Protein AF-A0A0Q7R3F8-F1 (afdb_monomer)

Secondary structure (DSSP, 8-state):
------------PPPP-----------SHHHHHHHHHHHHHHHHHHHTT-HHHHHHHHHHHHHHHS-------SS----

pLDDT: mean 72.83, std 21.07, range [41.25, 98.31]

Sequence (79 aa):
MSDQSLSPAAAATPPRAIEPQGVVACAGPVREYVGDLAAELAQMARGVGDDALATALEAAANLAVRPMSRSIALARRRP

Foldseek 3Di:
DDDDDDDDDDPPDPPPPPPPPPPPPPPDPVLQVLLVVLQVVLVVCVVVPNNVSSVVSNVSSVVSPDPPPPPPVPPPDDD

Radius of gyration: 23.18 Å; Cα contacts (8 Å, |Δi|>4): 39; chains: 1; bounding box: 52×51×58 Å

Mean predicted aligned error: 16.53 Å

Nearest PDB structures (foldseek):
  7o91-assembly1_A  TM=9.783E-01  e=3.071E+00  Sulfurisphaera tokodaii str. 7
  5jno-assembly1_B  TM=9.683E-01  e=4.434E+00  Homo sapiens
  2hr5-assembly1_A  TM=9.916E-01  e=4.713E+00  Pyrococcus furiosus

Solvent-accessible surface area (backbone atoms only — not comparable to full-atom values): 5154 Å² total; per-residue (Å²): 140,80,91,76,89,87,83,88,87,77,79,80,71,74,80,74,78,79,68,80,71,71,79,76,78,63,86,42,72,66,31,52,51,52,16,53,52,25,44,53,50,18,54,52,28,49,76,74,68,37,58,71,58,15,52,54,23,44,53,49,18,53,58,42,72,47,79,79,78,76,78,79,80,86,78,80,85,73,136

Structure (mmCIF, N/CA/C/O backbone):
data_AF-A0A0Q7R3F8-F1
#
_entry.id   AF-A0A0Q7R3F8-F1
#
loop_
_atom_site.group_PDB
_atom_site.id
_atom_site.type_symbol
_atom_site.label_atom_id
_atom_site.label_alt_id
_atom_site.label_comp_id
_atom_site.label_asym_id
_atom_site.label_entity_id
_atom_site.label_seq_id
_atom_site.pdbx_PDB_ins_code
_atom_site.Cartn_x
_atom_site.Cartn_y
_atom_site.Cartn_z
_atom_site.occupancy
_atom_site.B_iso_or_equiv
_atom_site.auth_seq_id
_atom_site.auth_comp_id
_atom_site.auth_asym_id
_atom_site.auth_atom_id
_atom_site.pdbx_PDB_model_num
ATOM 1 N N . MET A 1 1 ? 41.214 43.333 4.220 1.00 45.16 1 MET A N 1
ATOM 2 C CA . MET A 1 1 ? 40.692 42.136 4.905 1.00 45.16 1 MET A CA 1
ATOM 3 C C . MET A 1 1 ? 40.392 42.554 6.328 1.00 45.16 1 MET A C 1
ATOM 5 O O . MET A 1 1 ? 41.334 42.835 7.055 1.00 45.16 1 MET A O 1
ATOM 9 N N . SER A 1 2 ? 39.113 42.712 6.663 1.00 55.44 2 SER A N 1
ATOM 10 C CA . SER A 1 2 ? 38.675 43.103 8.004 1.00 55.44 2 SER A CA 1
ATOM 11 C C . SER A 1 2 ? 37.705 42.045 8.506 1.00 55.44 2 SER A C 1
ATOM 13 O O . SER A 1 2 ? 36.574 41.962 8.036 1.00 55.44 2 SER A O 1
ATOM 15 N N . ASP A 1 3 ? 38.205 41.224 9.421 1.00 51.34 3 ASP A N 1
ATOM 16 C CA . ASP A 1 3 ? 37.438 40.357 10.305 1.00 51.34 3 ASP A CA 1
ATOM 17 C C . ASP A 1 3 ? 36.557 41.225 11.210 1.00 51.34 3 ASP A C 1
ATOM 19 O O . ASP A 1 3 ? 37.063 42.066 11.957 1.00 51.34 3 ASP A O 1
ATOM 23 N N . GLN A 1 4 ? 35.239 41.034 11.163 1.00 54.59 4 GLN A N 1
ATOM 24 C CA . GLN A 1 4 ? 34.347 41.576 12.183 1.00 54.59 4 GLN A CA 1
ATOM 25 C C . GLN A 1 4 ? 33.222 40.583 12.484 1.00 54.59 4 GLN A C 1
ATOM 27 O O . GLN A 1 4 ? 32.140 40.617 11.910 1.00 54.59 4 GLN A O 1
ATOM 32 N N . SER A 1 5 ? 33.573 39.644 13.366 1.00 55.91 5 SER A N 1
ATOM 33 C CA . SER A 1 5 ? 32.847 39.275 14.586 1.00 55.91 5 SER A CA 1
ATOM 34 C C . SER A 1 5 ? 31.333 39.505 14.598 1.00 55.91 5 SER A C 1
ATOM 36 O O . SER A 1 5 ? 30.895 40.645 14.709 1.00 55.91 5 SER A O 1
ATOM 38 N N . LEU A 1 6 ? 30.564 38.412 14.649 1.00 49.53 6 LEU A N 1
ATOM 39 C CA . LEU A 1 6 ? 29.286 38.337 15.364 1.00 49.53 6 LEU A CA 1
ATOM 40 C C . LEU A 1 6 ? 29.036 36.890 15.832 1.00 49.53 6 LEU A C 1
ATOM 42 O O . LEU A 1 6 ? 28.703 35.996 15.062 1.00 49.53 6 LEU A O 1
ATOM 46 N N . SER A 1 7 ? 29.179 36.686 17.133 1.00 51.41 7 SER A N 1
ATOM 47 C CA . SER A 1 7 ? 28.508 35.669 17.955 1.00 51.41 7 SER A CA 1
ATOM 48 C C . SER A 1 7 ? 28.204 36.396 19.279 1.00 51.41 7 SER A C 1
ATOM 50 O O . SER A 1 7 ? 29.009 37.280 19.598 1.00 51.41 7 SER A O 1
ATOM 52 N N . PRO A 1 8 ? 27.134 36.127 20.071 1.00 52.53 8 PRO A N 1
ATOM 53 C CA . PRO A 1 8 ? 26.520 34.807 20.300 1.00 52.53 8 PRO A CA 1
ATOM 54 C C . PRO A 1 8 ? 25.025 34.830 20.742 1.00 52.53 8 PRO A C 1
ATOM 56 O O . PRO A 1 8 ? 24.724 35.259 21.851 1.00 52.53 8 PRO A O 1
ATOM 59 N N . ALA A 1 9 ? 24.054 34.316 19.975 1.00 47.25 9 ALA A N 1
ATOM 60 C CA . ALA A 1 9 ? 22.690 34.137 20.520 1.00 47.25 9 ALA A CA 1
ATOM 61 C C . ALA A 1 9 ? 21.791 33.229 19.667 1.00 47.25 9 ALA A C 1
ATOM 63 O O . ALA A 1 9 ? 20.811 33.669 19.077 1.00 47.25 9 ALA A O 1
ATOM 64 N N . ALA A 1 10 ? 22.069 31.933 19.646 1.00 47.03 10 ALA A N 1
ATOM 65 C CA . ALA A 1 10 ? 21.009 30.958 19.425 1.00 47.03 10 ALA A CA 1
ATOM 66 C C . ALA A 1 10 ? 21.161 29.930 20.531 1.00 47.03 10 ALA A C 1
ATOM 68 O O . ALA A 1 10 ? 21.887 28.947 20.398 1.00 47.03 10 ALA A O 1
ATOM 69 N N . ALA A 1 11 ? 20.567 30.263 21.678 1.00 47.97 11 ALA A N 1
ATOM 70 C CA . ALA A 1 11 ? 20.454 29.376 22.815 1.00 47.97 11 ALA A CA 1
ATOM 71 C C . ALA A 1 11 ? 20.060 27.992 22.301 1.00 47.97 11 ALA A C 1
ATOM 73 O O . ALA A 1 11 ? 19.010 27.829 21.673 1.00 47.97 11 ALA A O 1
ATOM 74 N N . ALA A 1 12 ? 20.951 27.031 22.530 1.00 50.84 12 ALA A N 1
ATOM 75 C CA . ALA A 1 12 ? 20.698 25.625 22.320 1.00 50.84 12 ALA A CA 1
ATOM 76 C C . ALA A 1 12 ? 19.404 25.289 23.063 1.00 50.84 12 ALA A C 1
ATOM 78 O O . ALA A 1 12 ? 19.374 25.168 24.287 1.00 50.84 12 ALA A O 1
ATOM 79 N N . THR A 1 13 ? 18.309 25.234 22.311 1.00 55.97 13 THR A N 1
ATOM 80 C CA . THR A 1 13 ? 17.038 24.751 22.826 1.00 55.97 13 THR A CA 1
ATOM 81 C C . THR A 1 13 ? 17.311 23.312 23.253 1.00 55.97 13 THR A C 1
ATOM 83 O O . THR A 1 13 ? 17.825 22.549 22.429 1.00 55.97 13 THR A O 1
ATOM 86 N N . PRO A 1 14 ? 17.058 22.925 24.515 1.00 63.53 14 PRO A N 1
ATOM 87 C CA . PRO A 1 14 ? 17.269 21.545 24.918 1.00 63.53 14 PRO A CA 1
ATOM 88 C C . PRO A 1 14 ? 16.427 20.640 24.008 1.00 63.53 14 PRO A C 1
ATOM 90 O O . PRO A 1 14 ? 15.311 21.032 23.636 1.00 63.53 14 PRO A O 1
ATOM 93 N N . PRO A 1 15 ? 16.932 19.457 23.613 1.00 62.50 15 PRO A N 1
ATOM 94 C CA . PRO A 1 15 ? 16.145 18.527 22.822 1.00 62.50 15 PRO A CA 1
ATOM 95 C C . PRO A 1 15 ? 14.871 18.235 23.609 1.00 62.50 15 PRO A C 1
ATOM 97 O O . PRO A 1 15 ? 14.929 17.749 24.739 1.00 62.50 15 PRO A O 1
ATOM 100 N N . ARG A 1 16 ? 13.714 18.598 23.042 1.00 60.47 16 ARG A N 1
ATOM 101 C CA . ARG A 1 16 ? 12.427 18.216 23.622 1.00 60.47 16 ARG A CA 1
ATOM 102 C C . ARG A 1 16 ? 12.458 16.701 23.752 1.00 60.47 16 ARG A C 1
ATOM 104 O O . ARG A 1 16 ? 12.633 16.014 22.747 1.00 60.47 16 ARG A O 1
ATOM 111 N N . ALA A 1 17 ? 12.332 16.207 24.981 1.00 50.88 17 ALA A N 1
ATOM 112 C CA . ALA A 1 17 ? 12.106 14.798 25.227 1.00 50.88 17 ALA A CA 1
ATOM 113 C C . ALA A 1 17 ? 10.933 14.379 24.338 1.00 50.88 17 ALA A C 1
ATOM 115 O O . ALA A 1 17 ? 9.829 14.918 24.458 1.00 50.88 17 ALA A O 1
ATOM 116 N N . ILE A 1 18 ? 11.195 13.490 23.381 1.00 61.72 18 ILE A N 1
ATOM 117 C CA . ILE A 1 18 ? 10.134 12.815 22.649 1.00 61.72 18 ILE A CA 1
ATOM 118 C C . ILE A 1 18 ? 9.550 11.849 23.673 1.00 61.72 18 ILE A C 1
ATOM 120 O O . ILE A 1 18 ? 9.973 10.700 23.778 1.00 61.72 18 ILE A O 1
ATOM 124 N N . GLU A 1 19 ? 8.642 12.362 24.503 1.00 54.41 19 GLU A N 1
ATOM 125 C CA . GLU A 1 19 ? 7.742 11.538 25.294 1.00 54.41 19 GLU A CA 1
ATOM 126 C C . GLU A 1 19 ? 7.162 10.509 24.319 1.00 54.41 19 GLU A C 1
ATOM 128 O O . GLU A 1 19 ? 6.682 10.914 23.250 1.00 54.41 19 GLU A O 1
ATOM 133 N N . PRO A 1 20 ? 7.261 9.199 24.603 1.00 57.16 20 PRO A N 1
ATOM 134 C CA . PRO A 1 20 ? 6.700 8.184 23.735 1.00 57.16 20 PRO A CA 1
ATOM 135 C C . PRO A 1 20 ? 5.198 8.428 23.708 1.00 57.16 20 PRO A C 1
ATOM 137 O O . PRO A 1 20 ? 4.479 8.041 24.628 1.00 57.16 20 PRO A O 1
ATOM 140 N N . GLN A 1 21 ? 4.745 9.142 22.675 1.00 52.72 21 GLN A N 1
ATOM 141 C CA . GLN A 1 21 ? 3.343 9.408 22.424 1.00 52.72 21 GLN A CA 1
ATOM 142 C C . GLN A 1 2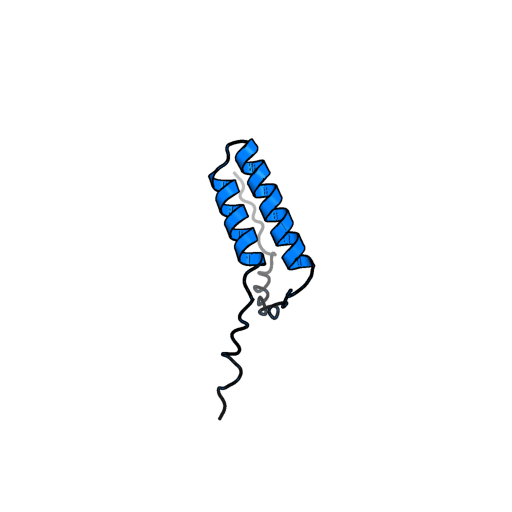1 ? 2.680 8.043 22.435 1.00 52.72 21 GLN A C 1
ATOM 144 O O . GLN A 1 21 ? 2.985 7.195 21.591 1.00 52.72 21 GLN A O 1
ATOM 149 N N . GLY A 1 22 ? 1.902 7.803 23.495 1.00 46.94 22 GLY A N 1
ATOM 150 C CA . GLY A 1 22 ? 1.335 6.501 23.793 1.00 46.94 22 GLY A CA 1
ATOM 151 C C . GLY A 1 22 ? 0.727 5.960 22.519 1.00 46.94 22 GLY A C 1
ATOM 152 O O . GLY A 1 22 ? -0.068 6.661 21.900 1.00 46.94 22 GLY A O 1
ATOM 153 N N . VAL A 1 23 ? 1.189 4.772 22.111 1.00 51.22 23 VAL A N 1
ATOM 154 C CA . VAL A 1 23 ? 0.815 4.107 20.861 1.00 51.22 23 VAL A CA 1
ATOM 155 C C . VAL A 1 23 ? -0.669 4.340 20.637 1.00 51.22 23 VAL A C 1
ATOM 157 O O . VAL A 1 23 ? -1.496 3.747 21.339 1.00 51.22 23 VAL A O 1
ATOM 160 N N . VAL A 1 24 ? -0.999 5.251 19.715 1.00 53.19 24 VAL A N 1
ATOM 161 C CA . VAL A 1 24 ? -2.384 5.465 19.330 1.00 53.19 24 VAL A CA 1
ATOM 162 C C . VAL A 1 24 ? -2.754 4.148 18.689 1.00 53.19 24 VAL A C 1
ATOM 164 O O . VAL A 1 24 ? -2.246 3.786 17.626 1.00 53.19 24 VAL A O 1
ATOM 167 N N . ALA A 1 25 ? -3.545 3.362 19.410 1.00 51.72 25 ALA A N 1
ATOM 168 C CA . ALA A 1 25 ? -4.139 2.162 18.878 1.00 51.72 25 ALA A CA 1
ATOM 169 C C . ALA A 1 25 ? -5.147 2.635 17.832 1.00 51.72 25 ALA A C 1
ATOM 171 O O . ALA A 1 25 ? -6.343 2.698 18.090 1.00 51.72 25 ALA A O 1
ATOM 172 N N . CYS A 1 26 ? -4.658 2.994 16.646 1.00 51.28 26 CYS A N 1
ATOM 173 C CA . CYS A 1 26 ? -5.4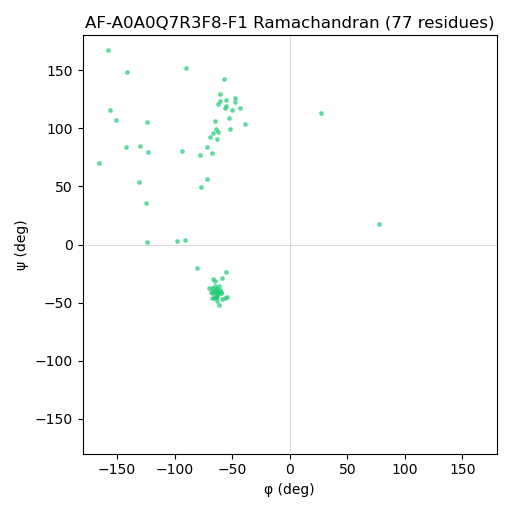67 3.161 15.454 1.00 51.28 26 CYS A CA 1
ATOM 174 C C . CYS A 1 26 ? -5.896 1.764 14.992 1.00 51.28 26 CYS A C 1
ATOM 176 O O . CYS A 1 26 ? -5.594 1.342 13.882 1.00 51.28 26 CYS A O 1
ATOM 178 N N . ALA A 1 27 ? -6.552 1.005 15.869 1.00 56.22 27 ALA A N 1
ATOM 179 C CA . ALA A 1 27 ? -7.476 -0.034 15.466 1.00 56.22 27 ALA A CA 1
ATOM 180 C C . ALA A 1 27 ? -8.752 0.719 15.081 1.00 56.22 27 ALA A C 1
ATOM 182 O O . ALA A 1 27 ? -9.655 0.900 15.892 1.00 56.22 27 ALA A O 1
ATOM 183 N N . GLY A 1 28 ? -8.740 1.317 13.896 1.00 65.00 28 GLY A N 1
ATOM 184 C CA . GLY A 1 28 ? -9.791 2.221 13.464 1.00 65.00 28 GLY A CA 1
ATOM 185 C C . GLY A 1 28 ? -9.850 2.336 11.947 1.00 65.00 28 GLY A C 1
ATOM 186 O O . GLY A 1 28 ? -8.895 1.934 11.275 1.00 65.00 28 GLY A O 1
ATOM 187 N N . PRO A 1 29 ? -10.934 2.938 11.426 1.00 76.06 29 PRO A N 1
ATOM 188 C CA . PRO A 1 29 ? -11.198 3.084 9.990 1.00 76.06 29 PRO A CA 1
ATOM 189 C C . PRO A 1 29 ? -10.058 3.783 9.237 1.00 76.06 29 PRO A C 1
ATOM 191 O O . PRO A 1 29 ? -9.868 3.568 8.050 1.00 76.06 29 PRO A O 1
ATOM 194 N N . VAL A 1 30 ? -9.239 4.578 9.933 1.00 83.56 30 VAL A N 1
ATOM 195 C CA . VAL A 1 30 ? -8.048 5.223 9.359 1.00 83.56 30 VAL A CA 1
ATOM 196 C C . VAL A 1 30 ? -6.979 4.206 8.951 1.00 83.56 30 VAL A C 1
ATOM 198 O O . VAL A 1 30 ? -6.340 4.378 7.921 1.00 83.56 30 VAL A O 1
ATOM 201 N N . ARG A 1 31 ? -6.758 3.149 9.743 1.00 84.69 31 ARG A N 1
ATOM 202 C CA . ARG A 1 31 ? -5.762 2.115 9.419 1.00 84.69 31 ARG A CA 1
ATOM 203 C C . ARG A 1 31 ? -6.200 1.303 8.206 1.00 84.69 31 ARG A C 1
ATOM 205 O O . ARG A 1 31 ? -5.365 1.019 7.359 1.00 84.69 31 ARG A O 1
ATOM 212 N N . GLU A 1 32 ? -7.483 0.968 8.135 1.00 86.38 32 GLU A N 1
ATOM 213 C CA . GLU A 1 32 ? -8.091 0.301 6.981 1.00 86.38 32 GLU A CA 1
ATOM 214 C C . GLU A 1 32 ? -7.968 1.173 5.729 1.00 86.38 32 GLU A C 1
ATOM 216 O O . GLU A 1 32 ? -7.338 0.756 4.766 1.00 86.38 32 GLU A O 1
ATOM 221 N N . TYR A 1 33 ? -8.386 2.440 5.814 1.00 90.81 33 TYR A N 1
ATOM 222 C CA . TYR A 1 33 ? -8.238 3.414 4.731 1.00 90.81 33 TYR A CA 1
ATOM 223 C C . TYR A 1 33 ? -6.791 3.550 4.231 1.00 90.81 33 TYR A C 1
ATOM 225 O O . TYR A 1 33 ? -6.545 3.563 3.029 1.00 90.81 33 TYR A O 1
ATOM 233 N N . VAL A 1 34 ? -5.812 3.638 5.139 1.00 90.88 34 VAL A N 1
ATOM 234 C CA . VAL A 1 34 ? -4.389 3.699 4.760 1.00 90.88 34 VAL A CA 1
ATOM 235 C C . VAL A 1 34 ? -3.940 2.403 4.083 1.00 90.88 34 VAL A C 1
ATOM 237 O O . VAL A 1 34 ? -3.124 2.456 3.165 1.00 90.88 34 VAL A O 1
ATOM 240 N N . GLY A 1 35 ? -4.458 1.253 4.517 1.00 94.19 35 GLY A N 1
ATOM 241 C CA . GLY A 1 35 ? -4.196 -0.037 3.884 1.00 94.19 35 GLY A CA 1
ATOM 242 C C . GLY A 1 35 ? -4.727 -0.101 2.454 1.00 94.19 35 GLY A C 1
ATOM 243 O O . GLY A 1 35 ? -3.975 -0.450 1.545 1.00 94.19 35 GLY A O 1
ATOM 244 N N . ASP A 1 36 ? -5.979 0.301 2.254 1.00 94.81 36 ASP A N 1
ATOM 245 C CA . ASP A 1 36 ? -6.631 0.312 0.943 1.00 94.81 36 ASP A CA 1
ATOM 246 C C . ASP A 1 36 ? -5.946 1.293 -0.013 1.00 94.81 36 ASP A C 1
ATOM 248 O O . ASP A 1 36 ? -5.612 0.942 -1.146 1.00 94.81 36 ASP A O 1
ATOM 252 N N . LEU A 1 37 ? -5.634 2.498 0.471 1.00 96.38 37 LEU A N 1
ATOM 253 C CA . LEU A 1 37 ? -4.910 3.502 -0.304 1.00 96.38 37 LEU A CA 1
ATOM 254 C C . LEU A 1 37 ? -3.504 3.019 -0.687 1.00 96.38 37 LEU A C 1
ATOM 256 O O . LEU A 1 37 ? -3.053 3.240 -1.810 1.00 96.38 37 LEU A O 1
ATOM 260 N N . ALA A 1 38 ? -2.798 2.342 0.224 1.00 97.06 38 ALA A N 1
ATOM 261 C CA . ALA A 1 38 ? -1.497 1.756 -0.083 1.00 97.06 38 ALA A CA 1
ATOM 262 C C . ALA A 1 38 ? -1.606 0.672 -1.171 1.00 97.06 38 ALA A C 1
ATOM 264 O O . ALA A 1 38 ? -0.751 0.613 -2.055 1.00 97.06 38 ALA A O 1
ATOM 265 N N . ALA A 1 39 ? -2.664 -0.142 -1.160 1.00 97.06 39 ALA A N 1
ATOM 266 C CA . ALA A 1 39 ? -2.902 -1.140 -2.199 1.00 97.06 39 ALA A CA 1
ATOM 267 C C . ALA A 1 39 ? -3.187 -0.499 -3.571 1.00 97.06 39 ALA A C 1
ATOM 269 O O . ALA A 1 39 ? -2.638 -0.944 -4.581 1.00 97.06 39 ALA A O 1
ATOM 270 N N . GLU A 1 40 ? -3.981 0.574 -3.615 1.00 97.81 40 GLU A N 1
ATOM 271 C CA . GLU A 1 40 ? -4.257 1.324 -4.848 1.00 97.81 40 GLU A CA 1
ATOM 272 C C . GLU A 1 40 ? -2.975 1.952 -5.421 1.00 97.81 40 GLU A C 1
ATOM 274 O O . GLU A 1 40 ? -2.661 1.805 -6.606 1.00 97.81 40 GLU A O 1
ATOM 279 N N . LEU A 1 41 ? -2.161 2.573 -4.561 1.00 98.06 41 LEU A N 1
ATOM 280 C CA . LEU A 1 41 ? -0.867 3.137 -4.950 1.00 98.06 41 LEU A CA 1
ATOM 281 C C . LEU A 1 41 ? 0.094 2.064 -5.476 1.00 98.06 41 LEU A C 1
ATOM 283 O O . LEU A 1 41 ? 0.843 2.334 -6.413 1.00 98.06 41 LEU A O 1
ATOM 287 N N . ALA A 1 42 ? 0.071 0.848 -4.922 1.00 97.94 42 ALA A N 1
ATOM 288 C CA . ALA A 1 42 ? 0.913 -0.242 -5.408 1.00 97.94 42 ALA A CA 1
ATOM 289 C C . ALA A 1 42 ? 0.555 -0.650 -6.845 1.00 97.94 42 ALA A C 1
ATOM 291 O O . ALA A 1 42 ? 1.439 -0.941 -7.653 1.00 97.94 42 ALA A O 1
ATOM 292 N N . GLN A 1 43 ? -0.736 -0.649 -7.189 1.00 97.75 43 GLN A N 1
ATOM 293 C CA . GLN A 1 43 ? -1.191 -0.919 -8.556 1.00 97.75 43 GLN A CA 1
ATOM 294 C C . GLN A 1 43 ? -0.763 0.195 -9.514 1.00 97.75 43 GLN A C 1
ATOM 296 O O . GLN A 1 43 ? -0.270 -0.091 -10.606 1.00 97.75 43 GLN A O 1
ATOM 301 N N . MET A 1 44 ? -0.875 1.456 -9.089 1.00 98.31 44 MET A N 1
ATOM 302 C CA . MET A 1 44 ? -0.408 2.599 -9.877 1.00 98.31 44 MET A CA 1
ATOM 303 C C . MET A 1 44 ? 1.109 2.564 -10.102 1.00 98.31 44 MET A C 1
ATOM 305 O O . MET A 1 44 ? 1.559 2.772 -11.228 1.00 98.31 44 MET A O 1
ATOM 309 N N . ALA A 1 45 ? 1.891 2.231 -9.070 1.00 98.06 45 ALA A N 1
ATOM 310 C CA . ALA A 1 45 ? 3.344 2.086 -9.159 1.00 98.06 45 ALA A CA 1
ATOM 311 C C . ALA A 1 45 ? 3.756 1.008 -10.179 1.00 98.06 45 ALA A C 1
ATOM 313 O O . ALA A 1 45 ? 4.634 1.245 -11.008 1.00 98.06 45 ALA A O 1
ATOM 314 N N . ARG A 1 46 ? 3.051 -0.133 -10.216 1.00 96.88 46 ARG A N 1
ATOM 315 C CA . ARG A 1 46 ? 3.249 -1.145 -11.272 1.00 96.88 46 ARG A CA 1
ATOM 316 C C . ARG A 1 46 ? 2.914 -0.627 -12.660 1.00 96.88 46 ARG A C 1
ATOM 318 O O . ARG A 1 46 ? 3.635 -0.916 -13.607 1.00 96.88 46 ARG A O 1
ATOM 325 N N . GLY A 1 47 ? 1.835 0.145 -12.782 1.00 97.25 47 GLY A N 1
ATOM 326 C CA . GLY A 1 47 ? 1.422 0.745 -14.051 1.00 97.25 47 GLY A CA 1
ATOM 327 C C . GLY A 1 47 ? 2.489 1.656 -14.667 1.00 97.25 47 GLY A C 1
ATOM 328 O O . GLY A 1 47 ? 2.572 1.750 -15.889 1.00 97.25 47 GLY A O 1
ATOM 329 N N . VAL A 1 48 ? 3.331 2.282 -13.837 1.00 97.31 48 VAL A N 1
ATOM 330 C CA . VAL A 1 48 ? 4.456 3.125 -14.281 1.00 97.31 48 VAL A CA 1
ATOM 331 C C . VAL A 1 48 ? 5.809 2.399 -14.294 1.00 97.31 48 VAL A C 1
ATOM 333 O O . VAL A 1 48 ? 6.820 3.016 -14.622 1.00 97.31 48 VAL A O 1
ATOM 336 N N . GLY A 1 49 ? 5.840 1.100 -13.977 1.00 97.56 49 GLY A N 1
ATOM 337 C CA . GLY A 1 49 ? 7.054 0.276 -13.976 1.00 97.56 49 GLY A CA 1
ATOM 338 C C . GLY A 1 49 ? 7.970 0.462 -12.761 1.00 97.56 49 GLY A C 1
ATOM 339 O O . GLY A 1 49 ? 9.136 0.078 -12.823 1.00 97.56 49 GLY A O 1
ATOM 340 N N . ASP A 1 50 ? 7.476 1.046 -11.665 1.00 97.88 50 ASP A N 1
ATOM 341 C CA . ASP A 1 50 ? 8.229 1.178 -10.412 1.00 97.88 50 ASP A CA 1
ATOM 342 C C . ASP A 1 50 ? 7.919 0.010 -9.462 1.00 97.88 50 ASP A C 1
ATOM 344 O O . ASP A 1 50 ? 7.113 0.102 -8.529 1.00 97.88 50 ASP A O 1
ATOM 348 N N . ASP A 1 51 ? 8.569 -1.125 -9.721 1.00 97.44 51 ASP A N 1
ATOM 349 C CA . ASP A 1 51 ? 8.384 -2.358 -8.947 1.00 97.44 51 ASP A CA 1
ATOM 350 C C . ASP A 1 51 ? 8.853 -2.224 -7.490 1.00 97.44 51 ASP A C 1
ATOM 352 O O . ASP A 1 51 ? 8.292 -2.853 -6.584 1.00 97.44 51 ASP A O 1
ATOM 356 N N . ALA A 1 52 ? 9.873 -1.396 -7.242 1.00 97.94 52 ALA A N 1
ATOM 357 C CA . ALA A 1 52 ? 10.402 -1.168 -5.902 1.00 97.94 52 ALA A CA 1
ATOM 358 C C . ALA A 1 52 ? 9.373 -0.430 -5.038 1.00 97.94 52 ALA A C 1
ATOM 360 O O . ALA A 1 52 ? 9.084 -0.852 -3.911 1.00 97.94 52 ALA A O 1
ATOM 361 N N . LEU A 1 53 ? 8.769 0.626 -5.587 1.00 97.50 53 LEU A N 1
ATOM 362 C CA . LEU A 1 53 ? 7.696 1.361 -4.933 1.00 97.50 53 LEU A CA 1
ATOM 363 C C . LEU A 1 53 ? 6.451 0.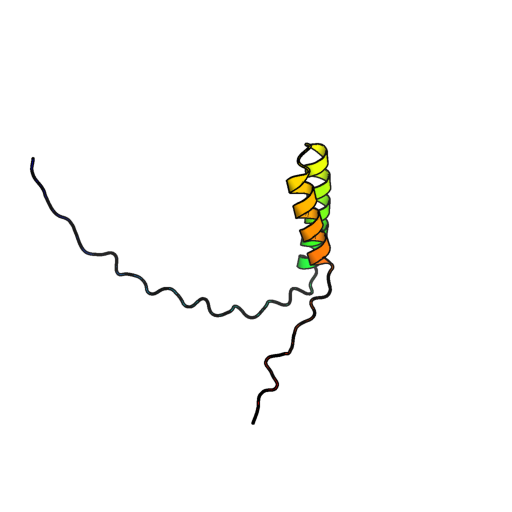489 -4.739 1.00 97.50 53 LEU A C 1
ATOM 365 O O . LEU A 1 53 ? 5.896 0.461 -3.638 1.00 97.50 53 LEU A O 1
ATOM 369 N N . ALA A 1 54 ? 6.046 -0.269 -5.763 1.00 98.06 54 ALA A N 1
ATOM 370 C CA . ALA A 1 54 ? 4.914 -1.189 -5.670 1.00 98.06 54 ALA A CA 1
ATOM 371 C C . ALA A 1 54 ? 5.086 -2.195 -4.522 1.00 98.06 54 ALA A C 1
ATOM 373 O O . ALA A 1 54 ? 4.185 -2.367 -3.701 1.00 98.06 54 ALA A O 1
ATOM 374 N N . THR A 1 55 ? 6.272 -2.795 -4.410 1.00 98.00 55 THR A N 1
ATOM 375 C CA . THR A 1 55 ? 6.592 -3.762 -3.350 1.00 98.00 55 THR A CA 1
ATOM 376 C C . THR A 1 55 ? 6.522 -3.128 -1.957 1.00 98.00 55 THR A C 1
ATOM 378 O O . THR A 1 55 ? 5.984 -3.721 -1.019 1.00 98.00 55 THR A O 1
ATOM 381 N N . ALA A 1 56 ? 7.040 -1.905 -1.801 1.00 97.75 56 ALA A N 1
ATOM 382 C CA . ALA A 1 56 ? 7.001 -1.191 -0.526 1.00 97.75 56 ALA A CA 1
ATOM 383 C C . ALA A 1 56 ? 5.562 -0.866 -0.086 1.00 97.75 56 ALA A C 1
ATOM 385 O O . ALA A 1 56 ? 5.215 -1.008 1.089 1.00 97.75 56 ALA A O 1
ATOM 386 N N . LEU A 1 57 ? 4.713 -0.469 -1.033 1.00 97.94 57 LEU A N 1
ATOM 387 C CA . LEU A 1 57 ? 3.310 -0.143 -0.788 1.00 97.94 57 LEU A CA 1
ATOM 388 C C . LEU A 1 57 ? 2.477 -1.385 -0.447 1.00 97.94 57 LEU A C 1
ATOM 390 O O . LEU A 1 57 ? 1.665 -1.342 0.476 1.00 97.94 57 LEU A O 1
ATOM 394 N N . GLU A 1 58 ? 2.741 -2.525 -1.084 1.00 97.38 58 GLU A N 1
ATOM 395 C CA . GLU A 1 58 ? 2.122 -3.799 -0.695 1.00 97.38 58 GLU A CA 1
ATOM 396 C C . GLU A 1 58 ? 2.508 -4.234 0.713 1.00 97.38 58 GLU A C 1
ATOM 398 O O . GLU A 1 58 ? 1.669 -4.709 1.482 1.00 97.38 58 GLU A O 1
ATOM 403 N N . ALA A 1 59 ? 3.775 -4.054 1.086 1.00 95.62 59 ALA A N 1
ATOM 404 C CA . ALA A 1 59 ? 4.214 -4.326 2.446 1.00 95.62 59 ALA A CA 1
ATOM 405 C C . ALA A 1 59 ? 3.472 -3.436 3.460 1.00 95.62 59 ALA A C 1
ATOM 407 O O . ALA A 1 59 ? 3.075 -3.920 4.524 1.00 95.62 59 ALA A O 1
ATOM 408 N N . ALA A 1 60 ? 3.231 -2.164 3.123 1.00 93.25 60 ALA A N 1
ATOM 409 C CA . ALA A 1 60 ? 2.464 -1.239 3.953 1.00 93.25 60 ALA A CA 1
ATOM 410 C C . ALA A 1 60 ? 0.985 -1.648 4.077 1.00 93.25 60 ALA A C 1
ATOM 412 O O . ALA A 1 60 ? 0.468 -1.704 5.196 1.00 93.25 60 ALA A O 1
ATOM 413 N N . ALA A 1 61 ? 0.332 -2.011 2.968 1.00 94.00 61 ALA A N 1
ATOM 414 C CA . ALA A 1 61 ? -1.043 -2.511 2.964 1.00 94.00 61 ALA A CA 1
ATOM 415 C C . ALA A 1 61 ? -1.182 -3.770 3.836 1.00 94.00 61 ALA A C 1
ATOM 417 O O . ALA A 1 61 ? -2.027 -3.838 4.730 1.00 94.00 61 ALA A O 1
ATOM 418 N N . ASN A 1 62 ? -0.266 -4.729 3.683 1.00 92.62 62 ASN A N 1
ATOM 419 C CA . ASN A 1 62 ? -0.230 -5.930 4.517 1.00 92.62 62 ASN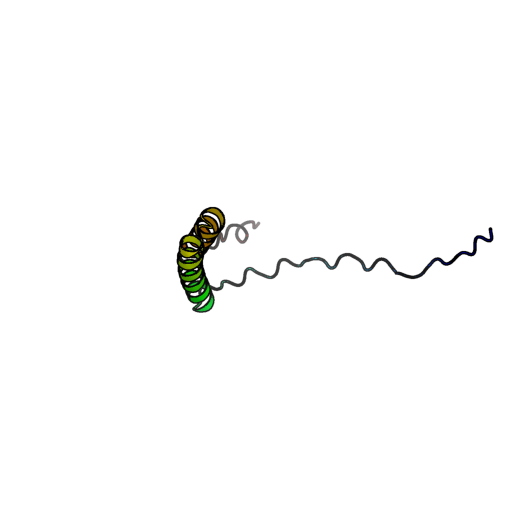 A CA 1
ATOM 420 C C . ASN A 1 62 ? -0.047 -5.592 6.003 1.00 92.62 62 ASN A C 1
ATOM 422 O O . ASN A 1 62 ? -0.691 -6.181 6.871 1.00 92.62 62 ASN A O 1
ATOM 426 N N . LEU A 1 63 ? 0.812 -4.624 6.327 1.00 90.25 63 LEU A N 1
ATOM 427 C CA . LEU A 1 63 ? 1.032 -4.190 7.704 1.00 90.25 63 LEU A CA 1
ATOM 428 C C . LEU A 1 63 ? -0.200 -3.511 8.317 1.00 90.25 63 LEU A C 1
ATOM 430 O O . LEU A 1 63 ? -0.403 -3.623 9.530 1.00 90.25 63 LEU A O 1
ATOM 434 N N . ALA A 1 64 ? -1.025 -2.851 7.504 1.00 87.75 64 ALA A N 1
ATOM 435 C CA . ALA A 1 64 ? -2.273 -2.229 7.931 1.00 87.75 64 ALA A CA 1
ATOM 436 C C . ALA A 1 64 ? -3.330 -3.267 8.351 1.00 87.75 64 ALA A C 1
ATOM 438 O O . ALA A 1 64 ? -3.991 -3.072 9.372 1.00 87.75 64 ALA A O 1
ATOM 439 N N . VAL A 1 65 ? -3.410 -4.407 7.659 1.00 84.25 65 VAL A N 1
ATOM 440 C CA . VAL A 1 65 ? -4.369 -5.491 7.9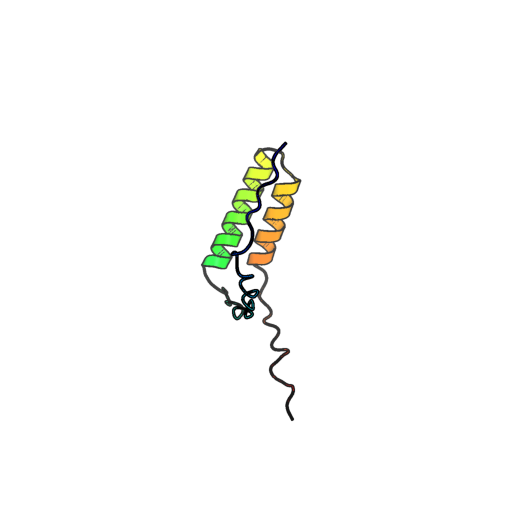63 1.00 84.25 65 VAL A CA 1
ATOM 441 C C . VAL A 1 65 ? -3.896 -6.391 9.113 1.00 84.25 65 VAL A C 1
ATOM 443 O O . VAL A 1 65 ? -4.696 -7.060 9.768 1.00 84.25 65 VAL A O 1
ATOM 446 N N . ARG A 1 66 ? -2.590 -6.401 9.416 1.00 79.19 66 ARG A N 1
ATOM 447 C CA . ARG A 1 66 ? -2.053 -7.211 10.517 1.00 79.19 66 ARG A CA 1
ATOM 448 C C . ARG A 1 66 ? -2.675 -6.801 11.858 1.00 79.19 66 ARG A C 1
ATOM 450 O O . ARG A 1 66 ? -2.600 -5.622 12.221 1.00 79.19 66 ARG A O 1
ATOM 457 N N . PRO A 1 67 ? -3.197 -7.765 12.644 1.00 69.12 67 PRO A N 1
ATOM 458 C CA . PRO A 1 67 ? -3.651 -7.499 13.998 1.00 69.12 67 PRO A CA 1
ATOM 459 C C . PRO A 1 67 ? -2.510 -6.875 14.798 1.00 69.12 67 PRO A C 1
ATOM 461 O O . PRO A 1 67 ? -1.417 -7.443 14.892 1.00 69.12 67 PRO A O 1
ATOM 464 N N . MET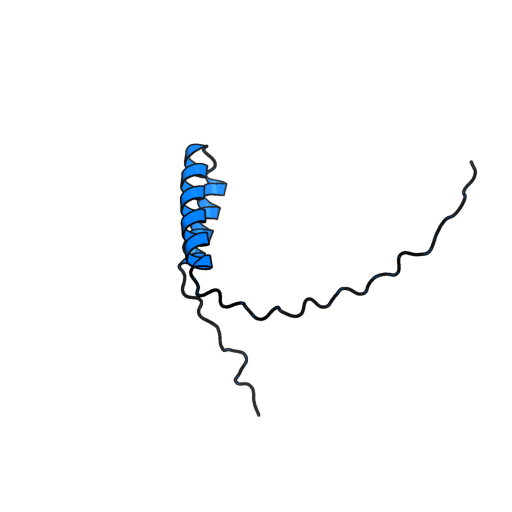 A 1 68 ? -2.747 -5.698 15.377 1.00 65.00 68 MET A N 1
ATOM 465 C CA . MET A 1 68 ? -1.820 -5.128 16.345 1.00 65.00 68 MET A CA 1
ATOM 466 C C . MET A 1 68 ? -1.887 -5.990 17.604 1.00 65.00 68 MET A C 1
ATOM 468 O O . MET A 1 68 ? -2.707 -5.762 18.493 1.00 65.00 68 MET A O 1
ATOM 472 N N . SER A 1 69 ? -1.012 -6.991 17.689 1.00 57.97 69 SER A N 1
ATOM 473 C CA . SER A 1 69 ? -0.710 -7.658 18.949 1.00 57.97 69 SER A CA 1
ATOM 474 C C . SER A 1 69 ? -0.096 -6.613 19.873 1.00 57.97 69 SER A C 1
ATOM 476 O O . SER A 1 69 ? 1.108 -6.359 19.847 1.00 57.97 69 SER A O 1
ATOM 478 N N . ARG A 1 70 ? -0.943 -5.940 20.656 1.00 55.78 70 ARG A N 1
ATOM 479 C CA . ARG A 1 70 ? -0.514 -5.009 21.695 1.00 55.78 70 ARG A CA 1
ATOM 480 C C . ARG A 1 70 ? 0.255 -5.837 22.715 1.00 55.78 70 ARG A C 1
ATOM 482 O O . ARG A 1 70 ? -0.343 -6.539 23.524 1.00 55.78 70 ARG A O 1
ATOM 489 N N . SER A 1 71 ? 1.582 -5.805 22.646 1.00 49.41 71 SER A N 1
ATOM 490 C CA . SER A 1 71 ? 2.420 -6.464 23.639 1.00 49.41 71 SER A CA 1
ATOM 491 C C . SER A 1 71 ? 2.223 -5.741 24.975 1.00 49.41 71 SER A C 1
ATOM 493 O O . SER A 1 71 ? 2.836 -4.708 25.235 1.00 49.41 71 SER A O 1
ATOM 495 N N . ILE A 1 72 ? 1.329 -6.256 25.826 1.00 52.12 72 ILE A N 1
ATOM 496 C CA . ILE A 1 72 ? 1.169 -5.837 27.229 1.00 52.12 72 ILE A CA 1
ATOM 497 C C . ILE A 1 72 ? 2.314 -6.461 28.052 1.00 52.12 72 ILE A C 1
ATOM 499 O O . ILE A 1 72 ? 2.103 -7.122 29.063 1.00 52.12 72 ILE A O 1
ATOM 503 N N . ALA A 1 73 ? 3.557 -6.312 27.593 1.00 50.81 73 ALA A N 1
ATOM 504 C CA . ALA A 1 73 ? 4.730 -6.876 28.260 1.00 50.81 73 ALA A CA 1
ATOM 505 C C . ALA A 1 73 ? 5.372 -5.909 29.272 1.00 50.81 73 ALA A C 1
ATOM 507 O O . ALA A 1 73 ? 6.378 -6.252 29.885 1.00 50.81 73 ALA A O 1
ATOM 508 N N . LEU A 1 74 ? 4.783 -4.728 29.508 1.00 48.34 74 LEU A N 1
ATOM 509 C 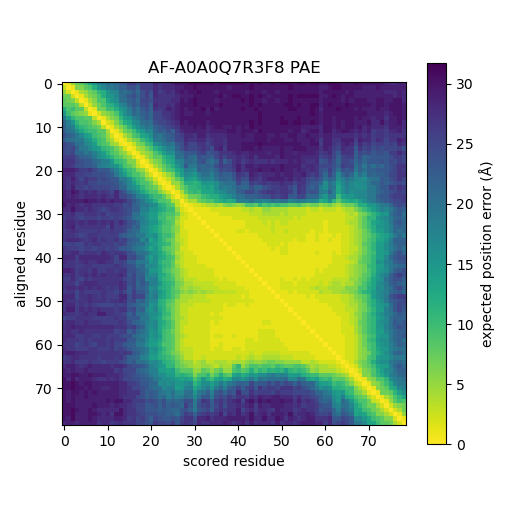CA . LEU A 1 74 ? 5.298 -3.750 30.476 1.00 48.34 74 LEU A CA 1
ATOM 510 C C . LEU A 1 74 ? 4.263 -3.322 31.534 1.00 48.34 74 LEU A C 1
ATOM 512 O O . LEU A 1 74 ? 4.232 -2.172 31.948 1.00 48.34 74 LEU A O 1
ATOM 516 N N . ALA A 1 75 ? 3.400 -4.245 31.977 1.00 49.03 75 ALA A N 1
ATOM 517 C CA . ALA A 1 75 ? 2.481 -4.005 33.103 1.00 49.03 75 ALA A CA 1
ATOM 518 C C . ALA A 1 75 ? 2.599 -5.034 34.248 1.00 49.03 75 ALA A C 1
ATOM 520 O O . ALA A 1 75 ? 1.866 -4.949 35.230 1.00 49.03 75 ALA A O 1
ATOM 521 N N . ARG A 1 76 ? 3.517 -6.009 34.164 1.00 48.88 76 ARG A N 1
ATOM 522 C CA . ARG A 1 76 ? 3.707 -7.043 35.203 1.00 48.88 76 ARG A CA 1
ATOM 523 C C . ARG A 1 76 ? 5.165 -7.221 35.630 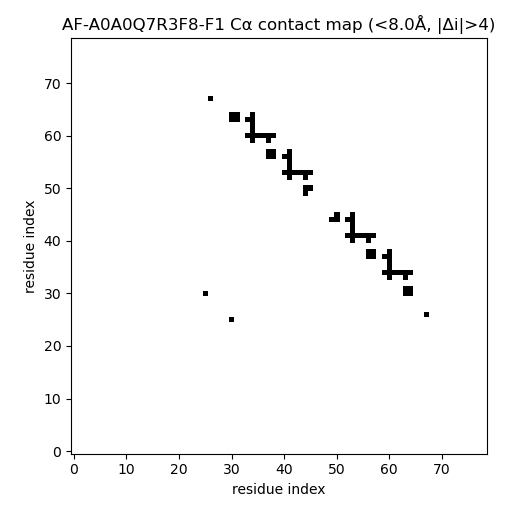1.00 48.88 76 ARG A C 1
ATOM 525 O O . ARG A 1 76 ? 5.682 -8.331 35.665 1.00 48.88 76 ARG A O 1
ATOM 532 N N . ARG A 1 77 ? 5.817 -6.129 36.021 1.00 41.25 77 ARG A N 1
ATOM 533 C CA . ARG A 1 77 ? 6.893 -6.202 37.021 1.00 41.25 77 ARG A CA 1
ATOM 534 C C . ARG A 1 77 ? 6.550 -5.280 38.192 1.00 41.25 77 ARG A C 1
ATOM 536 O O . ARG A 1 77 ? 7.011 -4.152 38.263 1.00 41.25 77 ARG A O 1
ATOM 543 N N . ARG A 1 78 ? 5.666 -5.787 39.056 1.00 43.44 78 ARG A N 1
ATOM 544 C CA . ARG A 1 78 ? 5.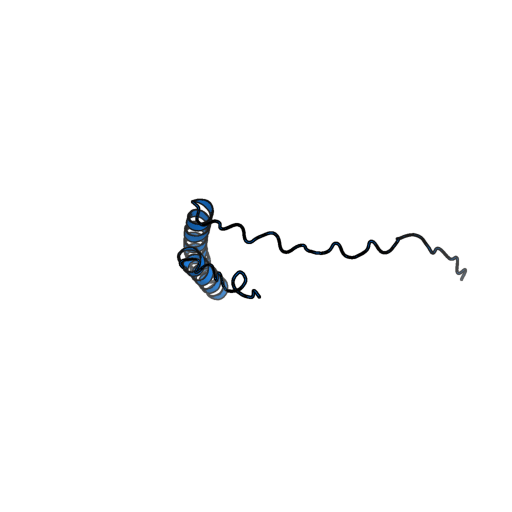758 -5.632 40.521 1.00 43.44 78 ARG A CA 1
ATOM 545 C C . ARG A 1 78 ? 6.568 -6.831 41.045 1.00 43.44 78 ARG A C 1
ATOM 547 O O . ARG A 1 78 ? 6.587 -7.849 40.343 1.00 43.44 78 ARG A O 1
ATOM 554 N N . PRO A 1 79 ? 7.290 -6.736 42.169 1.00 52.53 79 PRO A N 1
ATOM 555 C CA . PRO A 1 79 ? 6.807 -6.319 43.489 1.00 52.53 79 PRO A CA 1
ATOM 556 C C . PRO A 1 79 ? 7.014 -4.840 43.805 1.00 52.53 79 PRO A C 1
ATOM 558 O O . PRO A 1 79 ? 8.112 -4.323 43.513 1.00 52.53 79 PRO A O 1
#